Protein AF-A0A2S7Q2H5-F1 (afdb_monomer)

Foldseek 3Di:
DQVVVLCVQCDPPPHDPPPVVSVVSVVLVVLVVQLVVVLVVLVVPDPDDPVPPVCVVCSCPPPDQCPGSNNVVVVVVVVVVVVVVVVVVVVVVVVVVVVVVVVVVVVVVVVVVVPPDDDPDDPDDDDDDDDDDDDDDD

Radius of gyration: 41.52 Å; Cα contacts (8 Å, |Δi|>4): 40; chains: 1; bounding box: 94×51×117 Å

pLDDT: mean 79.23, std 19.71, range [32.78, 95.19]

Structure (mmCIF, N/CA/C/O backbone):
data_AF-A0A2S7Q2H5-F1
#
_entry.id   AF-A0A2S7Q2H5-F1
#
loop_
_atom_site.group_PDB
_atom_site.id
_atom_site.type_symbol
_atom_site.label_atom_id
_atom_site.label_alt_id
_atom_site.label_comp_id
_atom_site.label_asym_id
_atom_site.label_entity_id
_atom_site.label_seq_id
_atom_site.pdbx_PDB_ins_code
_atom_site.Cartn_x
_atom_site.Cartn_y
_atom_site.Cartn_z
_atom_site.occupancy
_atom_site.B_iso_or_equiv
_atom_site.auth_seq_id
_atom_site.auth_comp_id
_atom_site.auth_asym_id
_atom_site.auth_atom_id
_atom_site.pdbx_PDB_model_num
ATOM 1 N N . MET A 1 1 ? 12.723 13.449 -3.916 1.00 72.31 1 MET A N 1
ATOM 2 C CA . MET A 1 1 ? 11.832 14.633 -3.990 1.00 72.31 1 MET A CA 1
ATOM 3 C C . MET A 1 1 ? 10.572 14.441 -3.144 1.00 72.31 1 MET A C 1
ATOM 5 O O . MET A 1 1 ? 10.398 15.197 -2.199 1.00 72.31 1 MET A O 1
ATOM 9 N N . LEU A 1 2 ? 9.766 13.395 -3.383 1.00 84.06 2 LEU A N 1
ATOM 10 C CA . LEU A 1 2 ? 8.510 13.129 -2.650 1.00 84.06 2 LEU A CA 1
ATOM 11 C C . LEU A 1 2 ? 8.655 13.025 -1.122 1.00 84.06 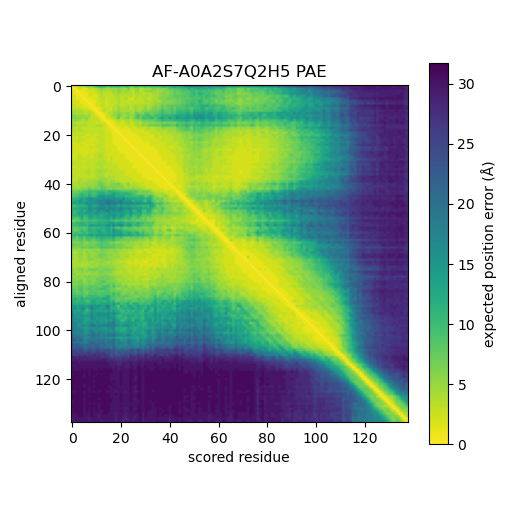2 LEU A C 1
ATOM 13 O O . LEU A 1 2 ? 7.911 13.673 -0.398 1.00 84.06 2 LEU A O 1
ATOM 17 N N . LYS A 1 3 ? 9.651 12.288 -0.612 1.00 83.88 3 LYS A N 1
ATOM 18 C CA . LYS A 1 3 ? 9.909 12.202 0.840 1.00 83.88 3 LYS A CA 1
ATOM 19 C C . LYS A 1 3 ? 10.220 13.547 1.502 1.00 83.88 3 LYS A C 1
ATOM 21 O O . LYS A 1 3 ? 9.867 13.749 2.658 1.00 83.88 3 LYS A O 1
ATOM 26 N N . ARG A 1 4 ? 10.885 14.456 0.780 1.00 86.75 4 ARG A N 1
ATOM 27 C CA . ARG A 1 4 ? 11.213 15.796 1.287 1.00 86.75 4 ARG A CA 1
ATOM 28 C C . ARG A 1 4 ? 9.955 16.652 1.373 1.00 86.75 4 ARG A C 1
ATOM 30 O O . ARG A 1 4 ? 9.682 17.189 2.433 1.00 86.75 4 ARG A O 1
ATOM 37 N N . TRP A 1 5 ? 9.146 16.653 0.314 1.00 88.44 5 TRP A N 1
ATOM 38 C CA . TRP A 1 5 ? 7.838 17.309 0.329 1.00 88.44 5 TRP A CA 1
ATOM 39 C C . TRP A 1 5 ? 6.937 16.776 1.449 1.00 88.44 5 TRP A C 1
ATOM 41 O O . TRP A 1 5 ? 6.300 17.550 2.152 1.00 88.44 5 TRP A O 1
ATOM 51 N N . LEU A 1 6 ? 6.930 15.459 1.673 1.00 87.44 6 LEU A N 1
ATOM 52 C CA . LEU A 1 6 ? 6.114 14.865 2.726 1.00 87.44 6 LEU A CA 1
ATOM 53 C C . LEU A 1 6 ? 6.542 15.315 4.128 1.00 87.44 6 LEU A C 1
ATOM 55 O O . LEU A 1 6 ? 5.686 15.494 4.985 1.00 87.44 6 LEU A O 1
ATOM 59 N N . LYS A 1 7 ? 7.843 15.537 4.352 1.00 87.25 7 LYS A N 1
ATOM 60 C CA . LYS A 1 7 ? 8.366 16.074 5.616 1.00 87.25 7 LYS A CA 1
ATOM 61 C C . LYS A 1 7 ? 7.845 17.488 5.886 1.00 87.25 7 LYS A C 1
ATOM 63 O O . LYS A 1 7 ? 7.486 17.790 7.022 1.00 87.25 7 LYS A O 1
ATOM 68 N N . ASP A 1 8 ? 7.771 18.313 4.846 1.00 89.06 8 ASP A N 1
ATOM 69 C CA . ASP A 1 8 ? 7.222 19.668 4.934 1.00 89.06 8 ASP A CA 1
ATOM 70 C C . ASP A 1 8 ? 5.698 19.627 5.130 1.00 89.06 8 ASP A C 1
ATOM 72 O O . ASP A 1 8 ? 5.161 20.309 6.001 1.00 89.06 8 ASP A O 1
ATOM 76 N N . ALA A 1 9 ? 5.003 18.747 4.403 1.00 86.69 9 ALA A N 1
ATOM 77 C CA . ALA A 1 9 ? 3.562 18.537 4.534 1.00 86.69 9 ALA A CA 1
ATOM 78 C C . ALA A 1 9 ? 3.155 17.956 5.901 1.00 86.69 9 ALA A C 1
ATOM 80 O O . ALA A 1 9 ? 2.052 18.222 6.374 1.00 86.69 9 ALA A O 1
ATOM 81 N N . SER A 1 10 ? 4.035 17.192 6.558 1.00 89.19 10 SER A N 1
ATOM 82 C CA . SER A 1 10 ? 3.831 16.655 7.910 1.00 89.19 10 SER A CA 1
ATOM 83 C C . SER A 1 10 ? 4.432 17.533 9.015 1.00 89.19 10 SER A C 1
ATOM 85 O O . SER A 1 10 ? 4.581 17.070 10.147 1.00 89.19 10 SER A O 1
ATOM 87 N N . ASN A 1 11 ? 4.854 18.764 8.704 1.00 89.38 11 ASN A N 1
ATOM 88 C CA . ASN A 1 11 ? 5.478 19.655 9.679 1.00 89.38 11 ASN A CA 1
ATOM 89 C C . ASN A 1 11 ? 4.509 19.961 10.835 1.00 89.38 11 ASN A C 1
ATOM 91 O O . ASN A 1 11 ? 3.340 20.269 10.623 1.00 89.38 11 ASN A O 1
ATOM 95 N N . LYS A 1 12 ? 5.009 19.916 12.073 1.00 83.06 12 LYS A N 1
ATOM 96 C CA . LYS A 1 12 ? 4.218 20.150 13.288 1.00 83.06 12 LYS A CA 1
ATOM 97 C C . LYS A 1 12 ? 3.679 21.586 13.401 1.00 83.06 12 LYS A C 1
ATOM 99 O O . LYS A 1 12 ? 2.664 21.791 14.060 1.00 83.06 12 LYS A O 1
ATOM 104 N N . SER A 1 13 ? 4.356 22.556 12.782 1.00 85.56 13 SER A N 1
ATOM 105 C CA . SER A 1 13 ? 3.998 23.980 12.838 1.00 85.56 13 SER A CA 1
ATOM 106 C C . SER A 1 13 ? 2.991 24.385 11.753 1.00 85.56 13 SER A C 1
ATOM 108 O O . SER A 1 13 ? 1.978 25.008 12.057 1.00 85.56 13 SER A O 1
ATOM 110 N N . SER A 1 14 ? 3.231 23.989 10.499 1.00 88.31 14 SER A N 1
ATOM 111 C CA . SER A 1 14 ? 2.461 24.448 9.328 1.00 88.31 14 SER A CA 1
ATOM 112 C C . SER A 1 14 ? 1.775 23.336 8.525 1.00 88.31 14 SER A C 1
ATOM 114 O O . SER A 1 14 ? 1.012 23.626 7.608 1.00 88.31 14 SER A O 1
ATOM 116 N N . GLY A 1 15 ? 2.057 22.070 8.835 1.00 89.69 15 GLY A N 1
ATOM 117 C CA . GLY A 1 15 ? 1.580 20.911 8.087 1.00 89.69 15 GLY A CA 1
ATOM 118 C C . GLY A 1 15 ? 0.351 20.236 8.699 1.00 89.69 15 GLY A C 1
ATOM 119 O O . GLY A 1 15 ? -0.285 20.725 9.636 1.00 89.69 15 GLY A O 1
ATOM 120 N N . ASN A 1 16 ? 0.018 19.063 8.162 1.00 89.56 16 ASN A N 1
ATOM 121 C CA . ASN A 1 16 ? -1.088 18.245 8.641 1.00 89.56 16 ASN A CA 1
ATOM 122 C C . ASN A 1 16 ? -0.783 17.688 10.043 1.00 89.56 16 ASN A C 1
ATOM 124 O O . ASN A 1 16 ? 0.206 16.985 10.248 1.00 89.56 16 ASN A O 1
ATOM 128 N N . LYS A 1 17 ? -1.667 17.968 11.006 1.00 92.56 17 LYS A N 1
ATOM 129 C CA . LYS A 1 17 ? -1.531 17.541 12.409 1.00 92.56 17 LYS A CA 1
ATOM 130 C C . LYS A 1 17 ? -2.017 16.108 12.663 1.00 92.56 17 LYS A C 1
ATOM 132 O O . LYS A 1 17 ? -1.769 15.561 13.734 1.00 92.56 17 LYS A O 1
ATOM 137 N N . ASN A 1 18 ? -2.689 15.478 11.697 1.00 92.75 18 ASN A N 1
ATOM 138 C CA . ASN A 1 18 ? -3.153 14.100 11.810 1.00 92.75 18 ASN A CA 1
ATOM 139 C C . ASN A 1 18 ? -1.995 13.120 11.561 1.00 92.75 18 ASN A C 1
ATOM 141 O O . ASN A 1 18 ? -1.658 12.791 10.420 1.00 92.75 18 ASN A O 1
ATOM 145 N N . SER A 1 19 ? -1.403 12.625 12.651 1.00 90.00 19 SER A N 1
ATOM 146 C CA . SER A 1 19 ? -0.273 11.688 12.616 1.00 90.00 19 SER A CA 1
ATOM 147 C C . SER A 1 19 ? -0.584 10.415 11.830 1.00 90.00 19 SER A C 1
ATOM 149 O O . SER A 1 19 ? 0.256 9.954 11.061 1.00 90.00 19 SER A O 1
ATOM 151 N N . LYS A 1 20 ? -1.809 9.888 11.944 1.00 91.81 20 LYS A N 1
ATOM 152 C CA . LYS A 1 20 ? -2.245 8.685 11.228 1.00 91.81 20 LYS A CA 1
ATOM 153 C C . LYS A 1 20 ? -2.220 8.893 9.718 1.00 91.81 20 LYS A C 1
ATOM 155 O O . LYS A 1 20 ? -1.680 8.060 8.995 1.00 91.81 20 LYS A O 1
ATOM 160 N N . VAL A 1 21 ? -2.765 10.013 9.246 1.00 91.31 21 VAL A N 1
ATOM 161 C CA . VAL A 1 21 ? -2.766 10.358 7.817 1.00 91.31 21 VAL A CA 1
ATOM 162 C C . VAL A 1 21 ? -1.335 10.525 7.309 1.00 91.31 21 VAL A C 1
ATOM 164 O O . VAL A 1 21 ? -0.978 9.939 6.288 1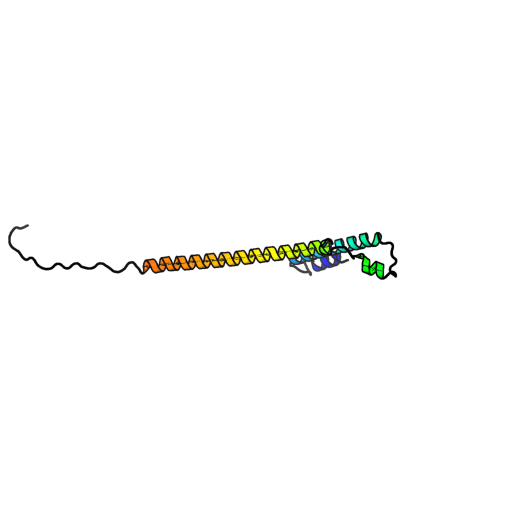.00 91.31 21 VAL A O 1
ATOM 167 N N . ASN A 1 22 ? -0.486 11.231 8.057 1.00 91.94 22 ASN A N 1
ATOM 168 C CA . ASN A 1 22 ? 0.920 11.412 7.695 1.00 91.94 22 ASN A CA 1
ATOM 169 C C . ASN A 1 22 ? 1.653 10.069 7.567 1.00 91.94 22 ASN A C 1
ATOM 171 O O . ASN A 1 22 ? 2.310 9.823 6.557 1.00 91.94 22 ASN A O 1
ATOM 175 N N . SER A 1 23 ? 1.493 9.166 8.538 1.00 91.81 23 SER A N 1
ATOM 176 C CA . SER A 1 23 ? 2.085 7.823 8.492 1.00 91.81 23 SER A CA 1
ATOM 177 C C . SER A 1 23 ? 1.592 7.005 7.294 1.00 91.81 23 SER A C 1
ATOM 179 O O . SER A 1 23 ? 2.393 6.323 6.652 1.00 91.81 23 SER A O 1
ATOM 181 N N . MET A 1 24 ? 0.304 7.099 6.945 1.00 92.19 24 MET A N 1
ATOM 182 C CA . MET A 1 24 ? -0.243 6.428 5.759 1.00 92.19 24 MET A CA 1
ATOM 183 C C . MET A 1 24 ? 0.382 6.957 4.463 1.00 92.19 24 MET A C 1
ATOM 185 O O . MET A 1 24 ? 0.731 6.162 3.590 1.00 92.19 24 MET A O 1
ATOM 189 N N . PHE A 1 25 ? 0.587 8.272 4.345 1.00 92.50 25 PHE A N 1
ATOM 190 C CA . PHE A 1 25 ? 1.278 8.851 3.191 1.00 92.50 25 PHE A CA 1
ATOM 191 C C . PHE A 1 25 ? 2.753 8.452 3.129 1.00 92.50 25 PHE A C 1
ATOM 193 O O . PHE A 1 25 ? 3.249 8.151 2.043 1.00 92.50 25 PHE A O 1
ATOM 200 N N . VAL A 1 26 ? 3.450 8.383 4.269 1.00 92.69 26 VAL A N 1
ATOM 201 C CA . VAL A 1 26 ? 4.843 7.901 4.317 1.00 92.69 26 VAL A CA 1
ATOM 202 C C . VAL A 1 26 ? 4.917 6.484 3.765 1.00 92.69 26 VAL A C 1
ATOM 204 O O . VAL A 1 26 ? 5.735 6.206 2.885 1.00 92.69 26 VAL A O 1
ATOM 207 N N . LEU A 1 27 ? 4.033 5.605 4.237 1.00 92.62 27 LEU A N 1
ATOM 208 C CA . LEU A 1 27 ? 3.974 4.222 3.785 1.00 92.62 27 LEU A CA 1
ATOM 209 C C . LEU A 1 27 ? 3.648 4.129 2.288 1.00 92.62 27 LEU A C 1
ATOM 211 O O . LEU A 1 27 ? 4.312 3.390 1.564 1.00 92.62 27 LEU A O 1
ATOM 215 N N . LEU A 1 28 ? 2.677 4.907 1.802 1.00 92.88 28 LEU A N 1
ATOM 216 C CA . LEU A 1 28 ? 2.322 4.934 0.383 1.00 92.88 28 LEU A CA 1
ATOM 217 C C . LEU A 1 28 ? 3.515 5.348 -0.489 1.00 92.88 28 LEU A C 1
ATOM 219 O O . LEU A 1 28 ? 3.835 4.663 -1.460 1.00 92.88 28 LEU A O 1
ATOM 223 N N . VAL A 1 29 ? 4.214 6.424 -0.118 1.00 93.69 29 VAL A N 1
ATOM 224 C CA . VAL A 1 29 ? 5.404 6.894 -0.842 1.00 93.69 29 VAL A CA 1
ATOM 225 C C . VAL A 1 29 ? 6.499 5.826 -0.847 1.00 93.69 29 VAL A C 1
ATOM 227 O O . VAL A 1 29 ? 7.101 5.579 -1.889 1.00 93.69 29 VAL A O 1
ATOM 230 N N . GLN A 1 30 ? 6.728 5.132 0.272 1.00 93.00 30 GLN A N 1
ATOM 231 C CA . GLN A 1 30 ? 7.686 4.022 0.322 1.00 93.00 30 GLN A CA 1
ATOM 232 C C . GLN A 1 30 ? 7.325 2.894 -0.656 1.00 93.00 30 GLN A C 1
ATOM 234 O O . GLN A 1 30 ? 8.211 2.360 -1.325 1.00 93.00 30 GLN A O 1
ATOM 239 N N . LYS A 1 31 ? 6.041 2.530 -0.769 1.00 94.50 31 LYS A N 1
ATOM 240 C CA . LYS A 1 31 ? 5.586 1.487 -1.705 1.00 94.50 31 LYS A CA 1
ATOM 241 C C . LYS A 1 31 ? 5.696 1.928 -3.163 1.00 94.50 31 LYS A C 1
ATOM 243 O O . LYS A 1 31 ? 6.099 1.121 -3.998 1.00 94.50 31 LYS A O 1
ATOM 248 N N . LEU A 1 32 ? 5.426 3.200 -3.460 1.00 94.19 32 LEU A N 1
ATOM 249 C CA . LEU A 1 32 ? 5.636 3.775 -4.792 1.00 94.19 32 LEU A CA 1
ATOM 250 C C . LEU A 1 32 ? 7.114 3.748 -5.195 1.00 94.19 32 LEU A C 1
ATOM 252 O O . LEU A 1 32 ? 7.438 3.305 -6.293 1.00 94.19 32 LEU A O 1
ATOM 256 N N . GLU A 1 33 ? 8.018 4.150 -4.301 1.00 93.56 33 GLU A N 1
ATOM 257 C CA . GLU A 1 33 ? 9.463 4.101 -4.558 1.00 93.56 33 GLU A CA 1
ATOM 258 C C . GLU A 1 33 ? 9.971 2.664 -4.740 1.00 93.56 33 GLU A C 1
ATOM 260 O O . GLU A 1 33 ? 10.783 2.404 -5.627 1.00 93.56 33 GLU A O 1
ATOM 265 N N . ALA A 1 34 ? 9.485 1.714 -3.934 1.00 94.00 34 ALA A N 1
ATOM 266 C CA . ALA A 1 34 ? 9.821 0.300 -4.095 1.00 94.00 34 ALA A CA 1
ATOM 267 C C . ALA A 1 34 ? 9.352 -0.244 -5.453 1.00 94.00 34 ALA A C 1
ATOM 269 O O . ALA A 1 34 ? 10.079 -0.990 -6.107 1.00 94.00 34 ALA A O 1
ATOM 270 N N . ASN A 1 35 ? 8.162 0.162 -5.902 1.00 93.19 35 ASN A N 1
ATOM 271 C CA . ASN A 1 35 ? 7.636 -0.220 -7.206 1.00 93.19 35 ASN A CA 1
ATOM 272 C C . ASN A 1 35 ? 8.426 0.414 -8.358 1.00 93.19 35 ASN A C 1
ATOM 274 O O . ASN A 1 35 ? 8.729 -0.272 -9.329 1.00 93.19 35 ASN A O 1
ATOM 278 N N . ALA A 1 36 ? 8.818 1.686 -8.237 1.00 93.88 36 ALA A N 1
ATOM 279 C CA . ALA A 1 36 ? 9.664 2.355 -9.225 1.00 93.88 36 ALA A CA 1
ATOM 280 C C . ALA A 1 36 ? 11.009 1.630 -9.391 1.00 93.88 36 ALA A C 1
ATOM 282 O O . ALA A 1 36 ? 11.352 1.235 -10.502 1.00 93.88 36 ALA A O 1
ATOM 283 N N . LYS A 1 37 ? 11.702 1.331 -8.283 1.00 93.88 37 LYS A N 1
ATOM 284 C CA . LYS A 1 37 ? 12.955 0.554 -8.300 1.00 93.88 37 LYS A CA 1
ATOM 285 C C . LYS A 1 37 ? 12.776 -0.839 -8.901 1.00 93.88 37 LYS A C 1
ATOM 287 O O . LYS A 1 37 ? 13.652 -1.330 -9.607 1.00 93.88 37 LYS A O 1
ATOM 292 N N . TRP A 1 38 ? 11.644 -1.486 -8.626 1.00 92.88 38 TRP A N 1
ATOM 293 C CA . TRP A 1 38 ? 11.321 -2.785 -9.212 1.00 92.88 38 TRP A CA 1
ATOM 294 C C . TRP A 1 38 ? 11.147 -2.694 -10.735 1.00 92.88 38 TRP A C 1
ATOM 296 O O . TRP A 1 38 ? 11.725 -3.506 -11.455 1.00 92.88 38 TRP A O 1
ATOM 306 N N . ILE A 1 39 ? 10.429 -1.681 -11.234 1.00 91.75 39 ILE A N 1
ATOM 307 C CA . ILE A 1 39 ? 10.270 -1.424 -12.674 1.00 91.75 39 ILE A CA 1
ATOM 308 C C . ILE A 1 39 ? 11.626 -1.121 -13.320 1.00 91.75 39 ILE A C 1
ATOM 310 O O . ILE A 1 39 ? 11.945 -1.699 -14.356 1.00 91.75 39 ILE A O 1
ATOM 314 N N . GLU A 1 40 ? 12.439 -0.257 -12.713 1.00 91.44 40 GLU A N 1
ATOM 315 C CA . GLU A 1 40 ? 13.784 0.081 -13.196 1.00 91.44 40 GLU A CA 1
ATOM 316 C C . GLU A 1 40 ? 14.682 -1.160 -13.285 1.00 91.44 40 GLU A C 1
ATOM 318 O O . GLU A 1 40 ? 15.306 -1.399 -14.318 1.00 91.44 40 GLU A O 1
ATOM 323 N N . GLY A 1 41 ? 14.678 -2.011 -12.254 1.00 90.00 41 GLY A N 1
ATOM 324 C CA . GLY A 1 41 ? 15.430 -3.268 -12.247 1.00 90.00 41 GLY A CA 1
ATOM 325 C C . GLY A 1 41 ? 14.913 -4.322 -13.234 1.00 90.00 41 GLY A C 1
ATOM 326 O O . GLY A 1 41 ? 15.651 -5.232 -13.609 1.00 90.00 41 GLY A O 1
ATOM 327 N N . LYS A 1 42 ? 13.650 -4.232 -13.665 1.00 89.00 42 LYS A N 1
ATOM 328 C CA . LYS A 1 42 ? 13.122 -5.046 -14.769 1.00 89.00 42 LYS A CA 1
ATOM 329 C C . LYS A 1 42 ? 13.525 -4.467 -16.121 1.00 89.00 42 LYS A C 1
ATOM 331 O O . LYS A 1 42 ? 13.914 -5.231 -16.994 1.00 89.00 42 LYS A O 1
ATOM 336 N N . ARG A 1 43 ? 13.496 -3.140 -16.273 1.00 87.12 43 ARG A N 1
ATOM 337 C CA . ARG A 1 43 ? 13.922 -2.442 -17.496 1.00 87.12 43 ARG A CA 1
ATOM 338 C C . ARG A 1 43 ? 15.403 -2.639 -17.796 1.00 87.12 43 ARG A C 1
ATOM 340 O O . ARG A 1 43 ? 15.751 -2.772 -18.958 1.00 87.12 43 ARG A O 1
ATOM 347 N N . SER A 1 44 ? 16.267 -2.712 -16.785 1.00 85.56 44 SER A N 1
ATOM 348 C CA . SER A 1 44 ? 17.704 -2.942 -17.001 1.00 85.56 44 SER A CA 1
ATOM 349 C C . SER A 1 44 ? 18.036 -4.305 -17.619 1.00 85.56 44 SER A C 1
ATOM 351 O O . SER A 1 44 ? 19.142 -4.489 -18.113 1.00 85.56 44 SER A O 1
ATOM 353 N N . LYS A 1 45 ? 17.096 -5.260 -17.601 1.00 84.56 45 LYS A N 1
ATOM 354 C CA . LYS A 1 45 ? 17.250 -6.609 -18.174 1.00 84.56 45 LYS A CA 1
ATOM 355 C C . LYS A 1 45 ? 16.639 -6.747 -19.567 1.00 84.56 45 LYS A C 1
ATOM 357 O O . LYS A 1 45 ? 16.520 -7.853 -20.080 1.00 84.56 45 LYS A O 1
ATOM 362 N N . VAL A 1 46 ? 16.170 -5.643 -20.130 1.00 85.62 46 VAL A N 1
ATOM 363 C CA . VAL A 1 46 ? 15.482 -5.617 -21.410 1.00 85.62 46 VAL A CA 1
ATOM 364 C C . VAL A 1 46 ? 16.442 -5.151 -22.491 1.00 85.62 46 VAL A C 1
ATOM 366 O O . VAL A 1 46 ? 17.044 -4.090 -22.364 1.00 85.62 46 VAL A O 1
ATOM 369 N N . GLU A 1 47 ? 16.518 -5.909 -23.583 1.00 81.81 47 GLU A N 1
ATOM 370 C CA . GLU A 1 47 ? 17.391 -5.596 -24.723 1.00 81.81 47 GLU A CA 1
ATOM 371 C C . GLU A 1 47 ? 16.677 -4.869 -25.874 1.00 81.81 47 GLU A C 1
ATOM 373 O O . GLU A 1 47 ? 17.308 -4.494 -26.860 1.00 81.81 47 GLU A O 1
ATOM 378 N N . PHE A 1 48 ? 15.361 -4.638 -25.783 1.00 84.31 48 PHE A N 1
ATOM 379 C CA . PHE A 1 48 ? 14.652 -3.903 -26.829 1.00 84.31 48 PHE A CA 1
ATOM 380 C C . PHE A 1 48 ? 14.849 -2.386 -26.698 1.00 84.31 48 PHE A C 1
ATOM 382 O O . PHE A 1 48 ? 14.764 -1.805 -25.616 1.00 84.31 48 PHE A O 1
ATOM 389 N N . ALA A 1 49 ? 15.059 -1.723 -27.837 1.00 83.44 49 ALA A N 1
ATOM 390 C CA . ALA A 1 49 ? 15.120 -0.268 -27.908 1.00 83.44 49 ALA A CA 1
ATOM 391 C C . ALA A 1 49 ? 13.726 0.364 -27.696 1.00 83.44 49 ALA A C 1
ATOM 393 O O . ALA A 1 49 ? 12.721 -0.254 -28.055 1.00 83.44 49 ALA A O 1
ATOM 394 N N . PRO A 1 50 ? 13.630 1.622 -27.223 1.00 81.81 50 PRO A N 1
ATOM 395 C CA . PRO A 1 50 ? 12.348 2.311 -27.020 1.00 81.81 50 PRO A CA 1
ATOM 396 C C . PRO A 1 50 ? 11.458 2.411 -28.270 1.00 81.81 50 PRO A C 1
ATOM 398 O O . PRO A 1 50 ? 10.244 2.546 -28.151 1.00 81.81 50 PRO A O 1
ATOM 401 N N . ASN A 1 51 ? 12.048 2.337 -29.468 1.00 88.25 51 ASN A N 1
ATOM 402 C CA . ASN A 1 51 ? 11.320 2.343 -30.741 1.00 88.25 51 ASN A CA 1
ATOM 403 C C .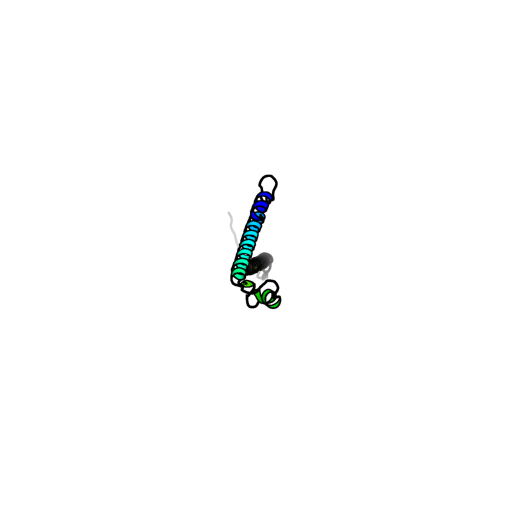 ASN A 1 51 ? 10.604 1.004 -31.030 1.00 88.25 51 ASN A C 1
ATOM 405 O O . ASN A 1 51 ? 9.682 0.940 -31.840 1.00 88.25 51 ASN A O 1
ATOM 409 N N . ASN A 1 52 ? 10.984 -0.084 -30.352 1.00 87.81 52 ASN A N 1
ATOM 410 C CA . ASN A 1 52 ? 10.284 -1.357 -30.465 1.00 87.81 52 ASN A CA 1
ATOM 411 C C . ASN A 1 52 ? 8.992 -1.329 -29.631 1.00 87.81 52 ASN A C 1
ATOM 413 O O . ASN A 1 52 ? 8.966 -1.749 -28.472 1.00 87.81 52 ASN A O 1
ATOM 417 N N . ARG A 1 53 ? 7.907 -0.846 -30.246 1.00 85.31 53 ARG A N 1
ATOM 418 C CA . ARG A 1 53 ? 6.580 -0.744 -29.616 1.00 85.31 53 ARG A CA 1
ATOM 419 C C . ARG A 1 53 ? 6.063 -2.079 -29.080 1.00 85.31 53 ARG A C 1
ATOM 421 O O . ARG A 1 53 ? 5.566 -2.115 -27.961 1.00 85.31 53 ARG A O 1
ATOM 428 N N . ALA A 1 54 ? 6.260 -3.173 -29.818 1.00 85.88 54 ALA A N 1
ATOM 429 C CA . ALA A 1 54 ? 5.826 -4.504 -29.394 1.00 85.88 54 ALA A CA 1
ATOM 430 C C . ALA A 1 54 ? 6.547 -4.970 -28.116 1.00 85.88 54 ALA A C 1
ATOM 432 O O . ALA A 1 54 ? 5.926 -5.538 -27.218 1.00 85.88 54 ALA A O 1
ATOM 433 N N . GLY A 1 55 ? 7.849 -4.683 -28.002 1.00 81.19 55 GLY A N 1
ATOM 434 C CA . GLY A 1 55 ? 8.625 -4.957 -26.790 1.00 81.19 55 GLY A CA 1
ATOM 435 C C . GLY A 1 55 ? 8.141 -4.136 -25.594 1.00 81.19 55 GLY A C 1
ATOM 436 O O . GLY A 1 55 ? 7.913 -4.683 -24.515 1.00 81.19 55 GLY A O 1
ATOM 437 N N . VAL A 1 56 ? 7.913 -2.834 -25.797 1.00 83.44 56 VAL A N 1
ATOM 438 C CA . VAL A 1 56 ? 7.431 -1.921 -24.747 1.00 83.44 56 VAL A CA 1
ATOM 439 C C . VAL A 1 56 ? 6.043 -2.327 -24.242 1.00 83.44 56 VAL A C 1
ATOM 441 O O . VAL A 1 56 ? 5.837 -2.397 -23.031 1.00 83.44 56 VAL A O 1
ATOM 444 N N . GLU A 1 57 ? 5.109 -2.640 -25.142 1.00 82.56 57 GLU A N 1
ATOM 445 C CA . GLU A 1 57 ? 3.763 -3.120 -24.794 1.00 82.56 57 GLU A CA 1
ATOM 446 C C . GLU A 1 57 ? 3.805 -4.483 -24.084 1.00 82.56 57 GLU A C 1
ATOM 448 O O . GLU A 1 57 ? 3.027 -4.743 -23.165 1.00 82.56 57 GLU A O 1
ATOM 453 N N . GLY A 1 58 ? 4.753 -5.344 -24.464 1.00 84.69 58 GLY A N 1
ATOM 454 C CA . GLY A 1 58 ? 4.971 -6.656 -23.859 1.00 84.69 58 GLY A CA 1
ATOM 455 C C . GLY A 1 58 ? 5.739 -6.646 -22.534 1.00 84.69 58 GLY A C 1
ATOM 456 O O . GLY A 1 58 ? 5.781 -7.675 -21.866 1.00 84.69 58 GLY A O 1
ATOM 457 N N . PHE A 1 59 ? 6.321 -5.517 -22.119 1.00 84.88 59 PHE A N 1
ATOM 458 C CA . PHE A 1 59 ? 7.289 -5.443 -21.016 1.00 84.88 59 PHE A CA 1
ATOM 459 C C . PHE A 1 59 ? 6.799 -6.054 -19.693 1.00 84.88 59 PHE A C 1
ATOM 461 O O . PHE A 1 59 ? 7.562 -6.712 -18.986 1.00 84.88 59 PHE A O 1
ATOM 468 N N . LEU A 1 60 ? 5.525 -5.838 -19.356 1.00 82.62 60 LEU A N 1
ATOM 469 C CA . LEU A 1 60 ? 4.897 -6.382 -18.145 1.00 82.62 60 LEU A CA 1
ATOM 470 C C . LEU A 1 60 ? 3.893 -7.500 -18.447 1.00 82.62 60 LEU A C 1
ATOM 472 O O . LEU A 1 60 ? 3.192 -7.959 -17.545 1.00 82.62 60 LEU A O 1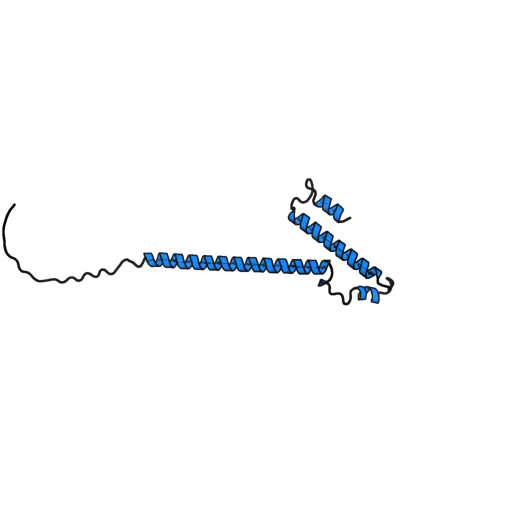
ATOM 476 N N . LYS A 1 61 ? 3.816 -7.964 -19.697 1.00 85.50 61 LYS A N 1
ATOM 477 C CA . LYS A 1 61 ? 2.911 -9.046 -20.079 1.00 85.50 61 LYS A CA 1
ATOM 478 C C . LYS A 1 61 ? 3.368 -10.338 -19.395 1.00 85.50 61 LYS A C 1
ATOM 480 O O . LYS A 1 61 ? 4.528 -10.722 -19.490 1.00 85.50 61 LYS A O 1
ATOM 485 N N . GLY A 1 62 ? 2.458 -10.983 -18.667 1.00 82.06 62 GLY A N 1
ATOM 486 C CA . GLY A 1 62 ? 2.754 -12.178 -17.864 1.00 82.06 62 GLY A CA 1
ATOM 487 C C . GLY A 1 62 ? 3.174 -11.896 -16.416 1.00 82.06 62 GLY A C 1
ATOM 488 O O . GLY A 1 62 ? 3.284 -12.836 -15.632 1.00 82.06 62 GLY A O 1
ATOM 489 N N . PHE A 1 63 ? 3.350 -10.630 -16.019 1.00 84.56 63 PHE A N 1
ATOM 490 C CA . PHE A 1 63 ? 3.452 -10.279 -14.604 1.00 84.56 63 PHE A CA 1
ATOM 491 C C . PHE A 1 63 ? 2.063 -10.027 -14.027 1.00 84.56 63 PHE A C 1
ATOM 493 O O . PHE A 1 63 ? 1.347 -9.120 -14.447 1.00 84.56 63 PHE A O 1
ATOM 500 N N . GLU A 1 64 ? 1.6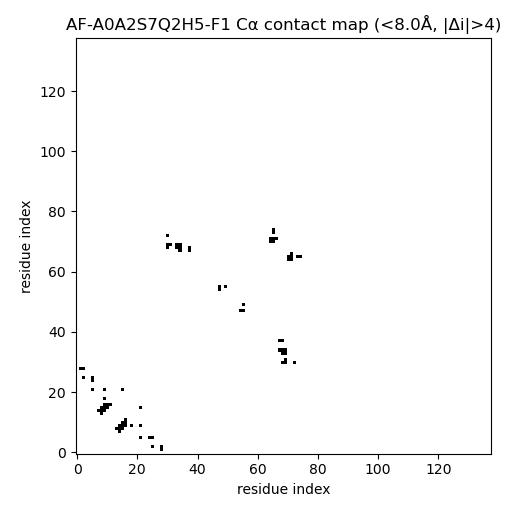99 -10.805 -13.015 1.00 89.19 64 GLU A N 1
ATOM 501 C CA . GLU A 1 64 ? 0.532 -10.498 -12.196 1.00 89.19 64 GLU A CA 1
ATOM 502 C C . GLU A 1 64 ? 0.779 -9.196 -11.434 1.00 89.19 64 GLU A C 1
ATOM 504 O O . GLU A 1 64 ? 1.748 -9.071 -10.675 1.00 89.19 64 GLU A O 1
ATOM 509 N N . TRP A 1 65 ? -0.114 -8.222 -11.607 1.00 88.38 65 TRP A N 1
ATOM 510 C CA . TRP A 1 65 ? 0.001 -6.928 -10.940 1.00 88.38 65 TRP A CA 1
ATOM 511 C C . TRP A 1 65 ? 0.024 -7.077 -9.408 1.00 88.38 65 TRP A C 1
ATOM 513 O O . TRP A 1 65 ? 0.724 -6.323 -8.737 1.00 88.38 65 TRP A O 1
ATOM 523 N N . GLU A 1 66 ? -0.652 -8.090 -8.858 1.00 90.50 66 GLU A N 1
ATOM 524 C CA . GLU A 1 66 ? -0.702 -8.404 -7.422 1.00 90.50 66 GLU A CA 1
ATOM 525 C C . GLU A 1 66 ? 0.660 -8.790 -6.836 1.00 90.50 66 GLU A C 1
ATOM 527 O O . GLU A 1 66 ? 0.911 -8.563 -5.656 1.00 90.50 66 GLU A O 1
ATOM 532 N N . LYS A 1 67 ? 1.571 -9.319 -7.659 1.00 88.69 67 LYS A N 1
ATOM 533 C CA . LYS A 1 67 ? 2.932 -9.691 -7.241 1.00 88.69 67 LYS A CA 1
ATOM 534 C C . LYS A 1 67 ? 3.905 -8.512 -7.282 1.00 88.69 67 LYS A C 1
ATOM 536 O O . LYS A 1 67 ? 5.048 -8.636 -6.842 1.00 88.69 67 LYS A O 1
ATOM 541 N N . THR A 1 68 ? 3.481 -7.359 -7.799 1.00 90.75 68 THR A N 1
ATOM 542 C CA . THR A 1 68 ? 4.301 -6.143 -7.760 1.00 90.75 68 THR A CA 1
ATOM 543 C C . THR A 1 68 ? 4.349 -5.575 -6.336 1.00 90.75 68 THR A C 1
ATOM 545 O O . THR A 1 68 ? 3.388 -5.737 -5.579 1.00 90.75 68 THR A O 1
ATOM 548 N N . PRO A 1 69 ? 5.421 -4.860 -5.941 1.00 90.88 69 PRO A N 1
ATOM 549 C CA . PRO A 1 69 ? 5.516 -4.266 -4.605 1.00 90.88 69 PRO A CA 1
ATOM 550 C C . PRO A 1 69 ? 4.331 -3.360 -4.237 1.00 90.88 69 PRO A C 1
ATOM 552 O O . PRO A 1 69 ? 3.920 -3.318 -3.075 1.00 90.88 69 PRO A O 1
ATOM 555 N N . LEU A 1 70 ? 3.778 -2.638 -5.218 1.00 92.75 70 LEU A N 1
ATOM 556 C CA . LEU A 1 70 ? 2.590 -1.810 -5.020 1.00 92.75 70 LEU A CA 1
ATOM 557 C C . LEU A 1 70 ? 1.306 -2.647 -5.013 1.00 92.75 70 LEU A C 1
ATOM 559 O O . LEU A 1 70 ? 0.453 -2.434 -4.154 1.00 92.75 70 LEU A O 1
ATOM 563 N N . GLY A 1 71 ? 1.169 -3.605 -5.930 1.00 92.50 71 GLY A N 1
ATOM 564 C CA . GLY A 1 71 ? -0.012 -4.462 -6.012 1.00 92.50 71 GLY A CA 1
ATOM 565 C C . GLY A 1 71 ? -0.213 -5.310 -4.762 1.00 92.50 71 GLY A C 1
ATOM 566 O O . GLY A 1 71 ? -1.300 -5.290 -4.192 1.00 92.50 71 GLY A O 1
ATOM 567 N N . ALA A 1 72 ? 0.847 -5.939 -4.253 1.00 93.06 72 ALA A N 1
ATOM 568 C CA . ALA A 1 72 ? 0.797 -6.725 -3.021 1.00 93.06 72 ALA A CA 1
ATOM 569 C C . ALA A 1 72 ? 0.334 -5.875 -1.828 1.00 93.06 72 ALA A C 1
ATOM 571 O O . ALA A 1 72 ? -0.464 -6.313 -0.998 1.00 93.06 72 ALA A O 1
ATOM 572 N N . PHE A 1 73 ? 0.792 -4.621 -1.766 1.00 93.00 73 PHE A N 1
ATOM 573 C CA . PHE A 1 73 ? 0.346 -3.672 -0.753 1.00 93.00 73 PHE A CA 1
ATOM 574 C C . PHE A 1 73 ? -1.142 -3.322 -0.895 1.00 93.00 73 PHE A C 1
ATOM 576 O O . PHE A 1 73 ? -1.856 -3.310 0.107 1.00 93.00 73 PHE A O 1
ATOM 583 N N . VAL A 1 74 ? -1.627 -3.070 -2.114 1.00 94.56 74 VAL A N 1
ATOM 584 C CA . VAL A 1 74 ? -3.045 -2.762 -2.371 1.00 94.56 74 VAL A CA 1
ATOM 585 C C . VAL A 1 74 ? -3.944 -3.948 -2.027 1.00 94.56 74 VAL A C 1
ATOM 587 O O . VAL A 1 74 ? -4.963 -3.756 -1.366 1.00 94.56 74 VAL A O 1
ATOM 590 N N . VAL A 1 75 ? -3.561 -5.165 -2.418 1.00 95.19 75 VAL A N 1
ATOM 591 C CA . VAL A 1 75 ? -4.291 -6.392 -2.067 1.00 95.19 75 VAL A CA 1
ATOM 592 C C . VAL A 1 75 ? -4.360 -6.552 -0.549 1.00 95.19 75 VAL A C 1
ATOM 594 O O . VAL A 1 75 ? -5.4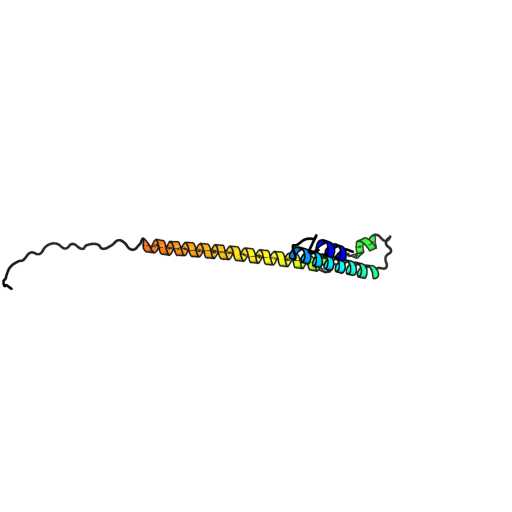44 -6.747 -0.003 1.00 95.19 75 VAL A O 1
ATOM 597 N N . GLY A 1 76 ? -3.236 -6.380 0.153 1.00 92.50 76 GLY A N 1
ATOM 598 C CA . GLY A 1 76 ? -3.208 -6.418 1.617 1.00 92.50 76 GLY A CA 1
ATOM 599 C C . GLY A 1 76 ? -4.103 -5.354 2.260 1.00 92.50 76 GLY A C 1
ATOM 600 O O . GLY A 1 76 ? -4.831 -5.648 3.203 1.00 92.50 76 GLY A O 1
ATOM 601 N N . GLN A 1 77 ? -4.112 -4.129 1.726 1.00 92.81 77 GLN A N 1
ATOM 602 C CA . GLN A 1 77 ? -4.989 -3.059 2.210 1.00 92.81 77 GLN A CA 1
ATOM 603 C C . GLN A 1 77 ? -6.475 -3.364 1.998 1.00 92.81 77 GLN A C 1
ATOM 605 O O . GLN A 1 77 ? -7.283 -3.018 2.857 1.00 92.81 77 GLN A O 1
ATOM 610 N N . ARG A 1 78 ? -6.852 -3.996 0.881 1.00 94.12 78 ARG A N 1
ATOM 611 C CA . ARG A 1 78 ? -8.243 -4.403 0.626 1.00 94.12 78 ARG A CA 1
ATOM 612 C C . ARG A 1 78 ? -8.685 -5.487 1.601 1.00 94.12 78 ARG A C 1
ATOM 614 O O . ARG A 1 78 ? -9.672 -5.277 2.295 1.00 94.12 78 ARG A O 1
ATOM 621 N N . LYS A 1 79 ? -7.876 -6.535 1.771 1.00 94.25 79 LYS A N 1
ATOM 622 C CA . LYS A 1 79 ? -8.143 -7.611 2.739 1.00 94.25 79 LYS A CA 1
ATOM 623 C C . LYS A 1 79 ? -8.306 -7.088 4.164 1.00 94.25 79 LYS A C 1
ATOM 625 O O . LYS A 1 79 ? -9.297 -7.385 4.812 1.00 94.25 79 LYS A O 1
ATOM 630 N N . GLN A 1 80 ? -7.409 -6.212 4.623 1.00 92.12 80 GLN A N 1
ATOM 631 C CA . GLN A 1 80 ? -7.528 -5.599 5.955 1.00 92.12 80 GLN A CA 1
ATOM 632 C C . GLN A 1 80 ? -8.811 -4.773 6.120 1.00 92.12 80 GLN A C 1
ATOM 634 O O . GLN A 1 80 ? -9.378 -4.712 7.209 1.00 92.12 80 GLN A O 1
ATOM 639 N N . ARG A 1 81 ? -9.270 -4.099 5.057 1.00 93.06 81 ARG A N 1
ATOM 640 C CA . ARG A 1 81 ? -10.531 -3.343 5.089 1.00 93.06 81 ARG A CA 1
ATOM 641 C C . ARG A 1 81 ? -11.739 -4.269 5.116 1.00 93.06 81 ARG A C 1
ATOM 643 O O . ARG A 1 81 ? -12.669 -3.986 5.859 1.00 93.06 81 ARG A O 1
ATOM 650 N N . GLU A 1 82 ? -11.706 -5.347 4.343 1.00 94.12 82 GLU A N 1
ATOM 651 C CA . GLU A 1 82 ? -12.748 -6.374 4.308 1.00 94.12 82 GLU A CA 1
ATOM 652 C C . GLU A 1 82 ? -12.862 -7.093 5.658 1.00 94.12 82 GLU A C 1
ATOM 654 O O . GLU A 1 82 ? -13.950 -7.163 6.220 1.00 94.12 82 GLU A O 1
ATOM 659 N N . GLU A 1 83 ? -11.743 -7.528 6.241 1.00 93.00 83 GLU A N 1
ATOM 660 C CA . GLU A 1 83 ? -11.697 -8.148 7.572 1.00 93.00 83 GLU A CA 1
ATOM 661 C C . GLU A 1 83 ? -12.215 -7.200 8.656 1.00 93.00 83 GLU A C 1
ATOM 663 O O . GLU A 1 83 ? -13.024 -7.591 9.498 1.00 93.00 83 GLU A O 1
ATOM 668 N N . LYS A 1 84 ? -11.807 -5.926 8.611 1.00 91.62 84 LYS A N 1
ATOM 669 C CA . LYS A 1 84 ? -12.302 -4.919 9.551 1.00 91.62 84 LYS A CA 1
ATOM 670 C C . LYS A 1 84 ? -13.801 -4.664 9.384 1.00 91.62 84 LYS A C 1
ATOM 672 O O . LYS A 1 84 ? -14.491 -4.483 10.382 1.00 91.62 84 LYS A O 1
ATOM 677 N N . ALA A 1 85 ? -14.303 -4.618 8.151 1.00 91.94 85 ALA A N 1
ATOM 678 C CA . ALA A 1 85 ? -15.727 -4.441 7.887 1.00 91.94 85 ALA A CA 1
ATOM 679 C C . ALA A 1 85 ? -16.537 -5.635 8.406 1.00 91.94 85 ALA A C 1
ATOM 681 O O . ALA A 1 85 ? -17.521 -5.430 9.111 1.00 91.94 85 ALA A O 1
ATOM 682 N N . LYS A 1 86 ? -16.067 -6.860 8.145 1.00 92.38 86 LYS A N 1
ATOM 683 C CA . LYS A 1 86 ? -16.686 -8.095 8.633 1.00 92.38 86 LYS A CA 1
ATOM 684 C C . LYS A 1 86 ? -16.743 -8.142 10.163 1.00 92.38 86 LYS A C 1
ATOM 686 O O . LYS A 1 86 ? -17.799 -8.403 10.720 1.00 92.38 86 LYS A O 1
ATOM 691 N N . MET A 1 87 ? -15.642 -7.814 10.840 1.00 90.44 87 MET A N 1
ATOM 692 C CA . MET A 1 87 ? -15.589 -7.773 12.307 1.00 90.44 87 MET A CA 1
ATOM 693 C C . MET A 1 87 ? -16.564 -6.741 12.899 1.00 90.44 87 MET A C 1
ATOM 695 O O . MET A 1 87 ? -17.217 -7.008 13.903 1.00 90.44 87 MET A O 1
ATOM 699 N N . LEU A 1 88 ? -16.684 -5.561 12.280 1.00 90.75 88 LEU A N 1
ATOM 700 C CA . LEU A 1 88 ? -17.635 -4.535 12.723 1.00 90.75 88 LEU A CA 1
ATOM 701 C C . LEU A 1 88 ? -19.093 -4.958 12.495 1.00 90.75 88 LEU A C 1
ATOM 703 O O . LEU A 1 88 ? -19.955 -4.658 13.318 1.00 90.75 88 LEU A O 1
ATOM 707 N N . GLU A 1 89 ? -19.373 -5.651 11.392 1.00 90.69 89 GLU A N 1
ATOM 708 C CA . GLU A 1 89 ? -20.702 -6.188 11.100 1.00 90.69 89 GLU A CA 1
ATOM 709 C C . GLU A 1 89 ? -21.096 -7.309 12.072 1.00 90.69 89 GLU A C 1
ATOM 711 O O . GLU A 1 89 ? -22.217 -7.305 12.585 1.00 90.69 89 GLU A O 1
ATOM 716 N N . GLU A 1 90 ? -20.173 -8.226 12.371 1.00 90.06 90 GLU A N 1
ATOM 717 C CA . GLU A 1 90 ? -20.363 -9.280 13.374 1.00 90.06 90 GLU A CA 1
ATOM 718 C C . GLU A 1 90 ? -20.633 -8.684 14.761 1.00 90.06 90 GLU A C 1
ATOM 720 O O . GLU A 1 90 ? -21.615 -9.068 15.397 1.00 90.06 90 GLU A O 1
ATOM 725 N N . GLY A 1 91 ? -19.859 -7.674 15.174 1.00 90.25 91 GLY A N 1
ATOM 726 C CA . GLY A 1 91 ? -20.078 -6.965 16.438 1.00 90.25 91 GLY A CA 1
ATOM 727 C C . GLY A 1 91 ? -21.449 -6.286 16.517 1.00 90.25 91 GLY A C 1
ATOM 728 O O . GLY A 1 91 ? -22.154 -6.434 17.514 1.00 90.25 91 GLY A O 1
ATOM 729 N N . ARG A 1 92 ? -21.893 -5.616 15.443 1.00 88.69 92 ARG A N 1
ATOM 730 C CA . ARG A 1 92 ? -23.232 -4.998 15.401 1.00 88.69 92 ARG A CA 1
ATOM 731 C C . ARG A 1 92 ? -24.343 -6.045 15.514 1.00 88.69 92 ARG A C 1
ATOM 733 O O . ARG A 1 92 ? -25.329 -5.830 16.213 1.00 88.69 92 ARG A O 1
ATOM 740 N N . ARG A 1 93 ? -24.184 -7.187 14.840 1.00 88.81 93 ARG A N 1
ATOM 741 C CA . ARG A 1 93 ? -25.159 -8.284 14.889 1.00 88.81 93 ARG A CA 1
ATOM 742 C C . ARG A 1 93 ? -25.235 -8.920 16.278 1.00 88.81 93 ARG A C 1
ATOM 744 O O . ARG A 1 93 ? -26.314 -9.332 16.700 1.00 88.81 93 ARG A O 1
ATOM 751 N N . GLU A 1 94 ? -24.108 -9.028 16.973 1.00 88.19 94 GLU A N 1
ATOM 752 C CA . GLU A 1 94 ? -24.046 -9.559 18.334 1.00 88.19 94 GLU A CA 1
ATOM 753 C C . GLU A 1 94 ? -24.677 -8.600 19.352 1.00 88.19 94 GLU A C 1
ATOM 755 O O . GLU A 1 94 ? -25.500 -9.037 20.158 1.00 88.19 94 GLU A O 1
ATOM 760 N N . GLU A 1 95 ? -24.400 -7.295 19.262 1.00 87.81 95 GLU A N 1
ATOM 761 C CA . GLU A 1 95 ? -25.058 -6.281 20.099 1.00 87.81 95 GLU A CA 1
ATOM 762 C C . GLU A 1 95 ? -26.576 -6.248 19.885 1.00 87.81 95 GLU A C 1
ATOM 764 O O . GLU A 1 95 ? -27.337 -6.202 20.851 1.00 87.81 95 GLU A O 1
ATOM 769 N N . GLU A 1 96 ? -27.044 -6.325 18.635 1.00 88.38 96 GLU A N 1
ATOM 770 C CA . GLU A 1 96 ? -28.478 -6.385 18.334 1.00 88.38 96 GLU A CA 1
ATOM 771 C C . GLU A 1 96 ? -29.135 -7.646 18.909 1.00 88.38 96 GLU A C 1
ATOM 773 O O . GLU A 1 96 ? -30.230 -7.566 19.472 1.00 88.38 96 GLU A O 1
ATOM 778 N N . ARG A 1 97 ? -28.464 -8.804 18.820 1.00 89.50 97 ARG A N 1
ATOM 779 C CA . ARG A 1 97 ? -28.939 -10.055 19.432 1.00 89.50 97 ARG A CA 1
ATOM 780 C C . ARG A 1 97 ? -29.007 -9.946 20.948 1.00 89.50 97 ARG A C 1
ATOM 782 O O . ARG A 1 97 ? -30.041 -10.280 21.518 1.00 89.50 97 ARG A O 1
ATOM 789 N N . LYS A 1 98 ? -27.948 -9.444 21.587 1.00 90.44 98 LYS A N 1
ATOM 790 C CA . LYS A 1 98 ? -27.901 -9.248 23.039 1.00 90.44 98 LYS A CA 1
ATOM 791 C C . LYS A 1 98 ? -29.016 -8.311 23.498 1.00 90.44 98 LYS A C 1
ATOM 793 O O . LYS A 1 98 ? -29.767 -8.656 24.399 1.00 90.44 98 LYS A O 1
ATOM 798 N N . ARG A 1 99 ? -29.209 -7.188 22.803 1.00 89.06 99 ARG A N 1
ATOM 799 C CA . ARG A 1 99 ? -30.260 -6.211 23.116 1.00 89.06 99 ARG A CA 1
ATOM 800 C C . ARG A 1 99 ? -31.677 -6.746 22.882 1.00 89.06 99 ARG A C 1
ATOM 802 O O . ARG A 1 99 ? -32.622 -6.249 23.494 1.00 89.06 99 ARG A O 1
ATOM 809 N N . LYS A 1 100 ? -31.862 -7.700 21.963 1.00 89.81 100 LYS A N 1
ATOM 810 C CA . LYS A 1 100 ? -33.151 -8.382 21.763 1.00 89.81 100 LYS A CA 1
ATOM 811 C C . LYS A 1 100 ? -33.421 -9.375 22.893 1.00 89.81 100 LYS A C 1
ATOM 813 O O . LYS A 1 100 ? -34.509 -9.340 23.446 1.00 89.81 100 LYS A O 1
ATOM 818 N N . LEU A 1 101 ? -32.419 -10.171 23.269 1.00 90.50 101 LEU A N 1
ATOM 819 C CA . LEU A 1 101 ? -32.504 -11.119 24.383 1.00 90.50 101 LEU A CA 1
ATOM 820 C C . LEU A 1 101 ? -32.738 -10.413 25.725 1.00 90.50 101 LEU A C 1
ATOM 822 O O . LEU A 1 101 ? -33.577 -10.852 26.499 1.00 90.50 101 LEU A O 1
ATOM 826 N N . GLU A 1 102 ? -32.048 -9.300 25.987 1.00 88.69 102 GLU A N 1
ATOM 827 C CA . GLU A 1 102 ? -32.271 -8.488 27.193 1.00 88.69 102 GLU A CA 1
ATOM 828 C C . GLU A 1 102 ? -33.704 -7.945 27.246 1.00 88.69 102 GLU A C 1
ATOM 830 O O . GLU A 1 102 ? -34.351 -8.066 28.279 1.00 88.69 102 GLU A O 1
ATOM 835 N N . ARG A 1 103 ? -34.239 -7.446 26.122 1.00 88.19 103 ARG A N 1
ATOM 836 C CA . ARG A 1 103 ? -35.633 -6.979 26.039 1.00 88.19 103 ARG A CA 1
ATOM 837 C C . ARG A 1 103 ? -36.668 -8.095 26.160 1.00 88.19 103 ARG A C 1
ATOM 839 O O . ARG A 1 103 ? -37.758 -7.847 26.656 1.00 88.19 103 ARG A O 1
ATOM 846 N N . GLU A 1 104 ? -36.378 -9.291 25.655 1.00 87.25 104 GLU A N 1
ATOM 847 C CA . GLU A 1 104 ? -37.258 -10.455 25.821 1.00 87.25 104 GLU A CA 1
ATOM 848 C C . GLU A 1 104 ? -37.279 -10.907 27.284 1.00 87.25 104 GLU A C 1
ATOM 850 O O . GLU A 1 104 ? -38.354 -11.118 27.833 1.00 87.25 104 GLU A O 1
ATOM 855 N N . LYS A 1 105 ? -36.114 -10.941 27.939 1.00 88.31 105 LYS A N 1
ATOM 856 C CA . LYS A 1 105 ? -35.989 -11.291 29.356 1.00 88.31 105 LYS A CA 1
ATOM 857 C C . LYS A 1 105 ? -36.645 -10.264 30.285 1.00 88.31 105 LYS A C 1
ATOM 859 O O . LYS A 1 105 ? -37.258 -10.647 31.269 1.00 88.31 105 LYS A O 1
ATOM 864 N N . GLU A 1 106 ? -36.529 -8.973 29.980 1.00 83.31 106 GLU A N 1
ATOM 865 C CA . GLU A 1 106 ? -37.187 -7.899 30.738 1.00 83.31 106 GLU A CA 1
ATOM 866 C C . GLU A 1 106 ? -38.717 -8.019 30.663 1.00 83.31 106 GLU A C 1
ATOM 868 O O . GLU A 1 106 ? -39.382 -7.959 31.691 1.00 83.31 106 GLU A O 1
ATOM 873 N N . LYS A 1 107 ? -39.267 -8.318 29.477 1.00 84.75 107 LYS A N 1
ATOM 874 C CA . LYS A 1 107 ? -40.705 -8.578 29.297 1.00 84.75 107 LYS A CA 1
ATOM 875 C C . LYS A 1 107 ? -41.195 -9.844 29.995 1.00 84.75 107 LYS A C 1
ATOM 877 O O . LYS A 1 107 ? -42.341 -9.889 30.422 1.00 84.75 107 LYS A O 1
ATOM 882 N N . GLU A 1 108 ? -40.366 -10.882 30.059 1.00 80.50 108 GLU A N 1
ATOM 883 C CA . GLU A 1 108 ? -40.702 -12.126 30.759 1.00 80.50 108 GLU A CA 1
ATOM 884 C C . GLU A 1 108 ? -40.759 -11.911 32.278 1.00 80.50 108 GLU A C 1
ATOM 886 O O . GLU A 1 108 ? -41.644 -12.450 32.931 1.00 80.50 108 GLU A O 1
ATOM 891 N N . ILE A 1 109 ? -39.875 -11.066 32.823 1.00 76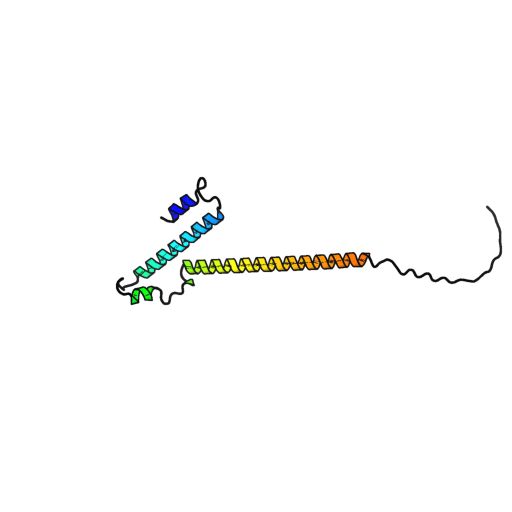.88 109 ILE A N 1
ATOM 892 C CA . ILE A 1 109 ? -39.892 -10.670 34.239 1.00 76.88 109 ILE A CA 1
ATOM 893 C C . ILE A 1 109 ? -41.121 -9.794 34.538 1.00 76.88 109 ILE A C 1
ATOM 895 O O . ILE A 1 109 ? -41.858 -10.092 35.473 1.00 76.88 109 ILE A O 1
ATOM 899 N N . GLU A 1 110 ? -41.394 -8.780 33.713 1.00 69.62 110 GLU A N 1
ATOM 900 C CA . GLU A 1 110 ? -42.549 -7.879 33.872 1.00 69.62 110 GLU A CA 1
ATOM 901 C C . GLU A 1 110 ? -43.890 -8.632 33.743 1.00 69.62 110 GLU A C 1
ATOM 903 O O . GLU A 1 110 ? -44.788 -8.458 34.559 1.00 69.62 110 GLU A O 1
ATOM 908 N N . GLY A 1 111 ? -43.999 -9.570 32.794 1.00 62.25 111 GLY A N 1
ATOM 909 C CA . GLY A 1 111 ? -45.181 -10.429 32.640 1.00 62.25 111 GLY A CA 1
ATOM 910 C C . GLY A 1 111 ? -45.343 -11.505 33.721 1.00 62.25 111 GLY A C 1
ATOM 911 O O . GLY A 1 111 ? -46.415 -12.096 33.827 1.00 62.25 111 GLY A O 1
ATOM 912 N N . SER A 1 112 ? -44.304 -11.771 34.521 1.00 59.16 112 SER A N 1
ATOM 913 C CA . SER A 1 112 ? -44.379 -12.678 35.674 1.00 59.16 112 SER A CA 1
ATOM 914 C C . SER A 1 112 ? -44.768 -11.981 36.986 1.00 59.16 112 SER A C 1
ATOM 916 O O . SER A 1 112 ? -45.211 -12.666 37.903 1.00 59.16 112 SER A O 1
ATOM 918 N N . GLU A 1 113 ? -44.673 -10.646 37.070 1.00 51.31 113 GLU A N 1
ATOM 919 C CA . GLU A 1 113 ? -45.161 -9.859 38.220 1.00 51.31 113 GLU A CA 1
ATOM 920 C C . GLU A 1 113 ? -46.656 -9.483 38.111 1.00 51.31 113 GLU A C 1
ATOM 922 O O . GLU A 1 113 ? -47.304 -9.312 39.137 1.00 51.31 113 GLU A O 1
ATOM 927 N N . GLU A 1 114 ? -47.254 -9.440 36.912 1.00 45.22 114 GLU A N 1
ATOM 928 C CA . GLU A 1 114 ? -48.712 -9.233 36.727 1.00 45.22 114 GLU A CA 1
ATOM 929 C C . GLU A 1 114 ? -49.556 -10.528 36.823 1.00 45.22 114 GLU A C 1
ATOM 931 O O . GLU A 1 114 ? -50.775 -10.490 36.674 1.00 45.22 114 GLU A O 1
ATOM 936 N N . GLY A 1 115 ? -48.934 -11.688 37.070 1.00 45.97 115 GLY A N 1
ATOM 937 C CA . GLY A 1 115 ? -49.594 -13.003 37.064 1.00 45.97 115 GLY A CA 1
ATOM 938 C C . GLY A 1 115 ? -49.846 -13.647 38.433 1.00 45.97 115 GLY A C 1
ATOM 939 O O . GLY A 1 115 ? -50.180 -14.829 38.468 1.00 45.97 115 GLY A O 1
ATOM 940 N N . SER A 1 116 ? -49.655 -12.932 39.549 1.00 44.69 116 SER A N 1
ATOM 941 C CA . SER A 1 116 ? -49.783 -13.496 40.908 1.00 44.69 116 SER A CA 1
ATOM 942 C C . SER A 1 116 ? -50.887 -12.870 41.773 1.00 44.69 116 SER A C 1
ATOM 944 O O . SER A 1 116 ? -50.767 -12.873 42.996 1.00 44.69 116 SER A O 1
ATOM 946 N N . GLU A 1 117 ? -51.957 -12.345 41.175 1.00 46.28 117 GLU A N 1
ATOM 947 C CA . GLU A 1 117 ? -53.180 -11.965 41.898 1.00 46.28 117 GLU A CA 1
ATOM 948 C C . GLU A 1 117 ? -54.409 -12.550 41.196 1.00 46.28 117 GLU A C 1
ATOM 950 O O . GLU A 1 117 ? -54.863 -12.005 40.194 1.00 46.28 117 GLU A O 1
ATOM 955 N N . ALA A 1 118 ? -54.909 -13.666 41.740 1.00 43.56 118 ALA A N 1
ATOM 956 C CA . ALA A 1 118 ? -56.307 -14.124 41.777 1.00 43.56 118 ALA A CA 1
ATOM 957 C C . ALA A 1 118 ? -56.391 -15.647 41.599 1.00 43.56 118 ALA A C 1
ATOM 959 O O . ALA A 1 118 ? -56.220 -16.146 40.494 1.00 43.56 118 ALA A O 1
ATOM 960 N N . GLU A 1 119 ? -56.643 -16.350 42.706 1.00 34.03 119 GLU A N 1
ATOM 961 C CA . GLU A 1 119 ? -57.624 -17.443 42.845 1.00 34.03 119 GLU A CA 1
ATOM 962 C C . GLU A 1 119 ? -57.523 -17.967 44.292 1.00 34.03 119 GLU A C 1
ATOM 964 O O . GLU A 1 119 ? -56.934 -19.009 44.568 1.00 34.03 119 GLU A O 1
ATOM 969 N N . ASP A 1 120 ? -58.040 -17.172 45.237 1.00 36.53 120 ASP A N 1
ATOM 970 C CA . ASP A 1 120 ? -58.468 -17.659 46.555 1.00 36.53 120 ASP A CA 1
ATOM 971 C C . ASP A 1 120 ? -60.000 -17.751 46.467 1.00 36.53 120 ASP A C 1
ATOM 973 O O . ASP A 1 120 ? -60.716 -16.770 46.677 1.00 36.53 120 ASP A O 1
ATOM 977 N N . GLU A 1 121 ? -60.494 -18.882 45.950 1.00 34.31 121 GLU A N 1
ATOM 978 C CA . GLU A 1 121 ? -61.927 -19.180 45.898 1.00 34.31 121 GLU A CA 1
ATOM 979 C C . GLU A 1 121 ? -62.376 -19.716 47.263 1.00 34.31 121 GLU A C 1
ATOM 981 O O . GLU A 1 121 ? -62.113 -20.856 47.641 1.00 34.31 121 GLU A O 1
ATOM 986 N N . GLU A 1 122 ? -63.058 -18.830 47.984 1.00 33.66 122 GLU A N 1
ATOM 987 C CA . GLU A 1 122 ? -63.893 -19.047 49.163 1.00 33.66 122 GLU A CA 1
ATOM 988 C C . GLU A 1 122 ? -64.810 -20.282 49.007 1.00 33.66 122 GLU A C 1
ATOM 990 O O . GLU A 1 122 ? -65.759 -20.265 48.217 1.00 33.66 122 GLU A O 1
ATOM 995 N N . GLU A 1 123 ? -64.583 -21.342 49.793 1.00 32.78 123 GLU A N 1
ATOM 996 C CA . GLU A 1 123 ? -65.564 -22.419 49.990 1.00 32.78 123 GLU A CA 1
ATOM 997 C C . GLU A 1 123 ? -66.406 -22.107 51.241 1.00 32.78 123 GLU A C 1
ATOM 999 O O . GLU A 1 123 ? -66.090 -22.487 52.370 1.00 32.78 123 GLU A O 1
ATOM 1004 N N . ASP A 1 124 ? -67.479 -21.350 51.009 1.00 35.41 124 ASP A N 1
ATOM 1005 C CA . ASP A 1 124 ? -68.586 -21.094 51.930 1.00 35.41 124 ASP A CA 1
ATOM 1006 C C . ASP A 1 124 ? -69.402 -22.384 52.144 1.00 35.41 124 ASP A C 1
ATOM 1008 O O . ASP A 1 124 ? -70.124 -22.840 51.254 1.00 35.41 124 ASP A O 1
ATOM 1012 N N . SER A 1 125 ? -69.283 -23.000 53.325 1.00 35.38 125 SER A N 1
ATOM 1013 C CA . SER A 1 125 ? -70.155 -24.097 53.759 1.00 35.38 125 SER A CA 1
ATOM 1014 C C . SER A 1 125 ? -70.996 -23.667 54.964 1.00 35.38 125 SER A C 1
ATOM 1016 O O . SER A 1 125 ? -70.572 -23.774 56.119 1.00 35.38 125 SER A O 1
ATOM 1018 N N . GLU A 1 126 ? -72.204 -23.183 54.682 1.00 37.28 126 GLU A 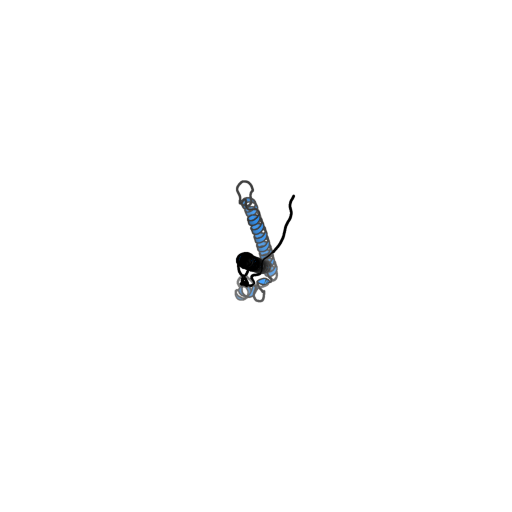N 1
ATOM 1019 C CA . GLU A 1 126 ? -73.223 -22.805 55.661 1.00 37.28 126 GLU A CA 1
ATOM 1020 C C . GLU A 1 126 ? -73.957 -24.031 56.260 1.00 37.28 126 GLU A C 1
ATOM 1022 O O . GLU A 1 126 ? -74.286 -24.993 55.565 1.00 37.28 126 GLU A O 1
ATOM 1027 N N . ALA A 1 127 ? -74.305 -23.894 57.548 1.00 38.56 127 ALA A N 1
ATOM 1028 C CA . ALA A 1 127 ? -75.383 -24.544 58.315 1.00 38.56 127 ALA A CA 1
ATOM 1029 C C . ALA A 1 127 ? -75.056 -25.754 59.224 1.00 38.56 127 ALA A C 1
ATOM 1031 O O . ALA A 1 127 ? -74.928 -26.899 58.794 1.00 38.56 127 ALA A O 1
ATOM 1032 N N . GLY A 1 128 ? -75.115 -25.503 60.543 1.00 33.81 128 GLY A N 1
ATOM 1033 C CA . GLY A 1 128 ? -75.168 -26.537 61.584 1.00 33.81 128 GLY A CA 1
ATOM 1034 C C . GLY A 1 128 ? -75.257 -26.002 63.020 1.00 33.81 128 GLY A C 1
ATOM 1035 O O . GLY A 1 128 ? -74.347 -26.207 63.810 1.00 33.81 128 GLY A O 1
ATOM 1036 N N . PHE A 1 129 ? -76.346 -25.303 63.348 1.00 35.41 129 PHE A N 1
ATOM 1037 C CA . PHE A 1 129 ? -76.734 -24.839 64.690 1.00 35.41 129 PHE A CA 1
ATOM 1038 C C . PHE A 1 129 ? -76.708 -25.941 65.773 1.00 35.41 129 PHE A C 1
ATOM 1040 O O . PHE A 1 129 ? -77.416 -26.933 65.615 1.00 35.41 129 PHE A O 1
ATOM 1047 N N . GLN A 1 130 ? -76.008 -25.711 66.899 1.00 33.16 130 GLN A N 1
ATOM 1048 C CA . GLN A 1 130 ? -76.427 -26.128 68.253 1.00 33.16 130 GLN A CA 1
ATOM 1049 C C . GLN A 1 130 ? -75.589 -25.407 69.345 1.00 33.1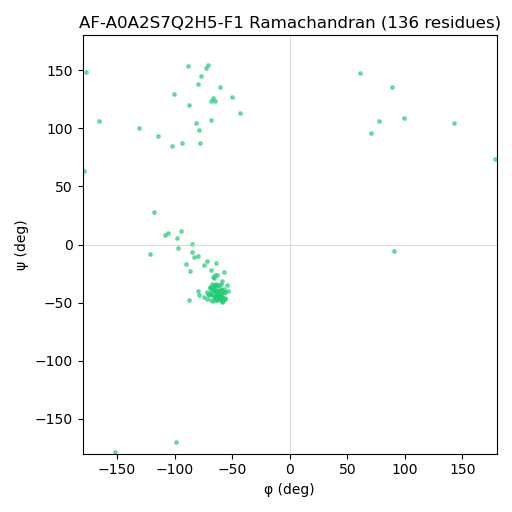6 130 GLN A C 1
ATOM 1051 O O . GLN A 1 130 ? -74.426 -25.729 69.559 1.00 33.16 130 GLN A O 1
ATOM 1056 N N . ASP A 1 131 ? -76.202 -24.442 70.034 1.00 38.88 131 ASP A N 1
ATOM 1057 C CA . ASP A 1 131 ? -75.903 -24.024 71.427 1.00 38.88 131 ASP A CA 1
ATOM 1058 C C . ASP A 1 131 ? -76.775 -24.930 72.351 1.00 38.88 131 ASP A C 1
ATOM 1060 O O . ASP A 1 131 ? -77.818 -25.374 71.836 1.00 38.88 131 ASP A O 1
ATOM 1064 N N . PRO A 1 132 ? -76.477 -25.254 73.641 1.00 49.84 132 PRO A N 1
ATOM 1065 C CA . PRO A 1 132 ? -75.976 -24.322 74.666 1.00 49.84 132 PRO A CA 1
ATOM 1066 C C . PRO A 1 132 ? -75.081 -24.879 75.807 1.00 49.84 132 PRO A C 1
ATOM 1068 O O . PRO A 1 132 ? -74.843 -26.081 75.904 1.00 49.84 132 PRO A O 1
ATOM 1071 N N . GLU A 1 133 ? -74.702 -23.959 76.712 1.00 40.78 133 GLU A N 1
ATOM 1072 C CA . GLU A 1 133 ? -74.184 -24.134 78.096 1.00 40.78 133 GLU A CA 1
ATOM 1073 C C . GLU A 1 133 ? -72.647 -24.285 78.229 1.00 40.78 133 GLU A C 1
ATOM 1075 O O . GLU A 1 133 ? -72.022 -25.001 77.458 1.00 40.78 133 GLU A O 1
ATOM 1080 N N . SER A 1 134 ? -71.913 -23.651 79.159 1.00 40.22 134 SER A N 1
ATOM 1081 C CA . SER A 1 134 ? -72.239 -23.006 80.448 1.00 40.22 134 SER A CA 1
ATOM 1082 C C . SER A 1 134 ? -70.981 -22.352 81.075 1.00 40.22 134 SER A C 1
ATOM 1084 O O . SER A 1 134 ? -69.898 -22.917 80.946 1.00 40.22 134 SER A O 1
ATOM 1086 N N . ASP A 1 135 ? -71.207 -21.250 81.804 1.00 42.28 135 ASP A N 1
ATOM 1087 C CA . ASP A 1 135 ? -70.586 -20.757 83.062 1.00 42.28 135 ASP A CA 1
ATOM 1088 C C . ASP A 1 135 ? -69.092 -20.396 83.263 1.00 42.28 135 ASP A C 1
ATOM 1090 O O . ASP A 1 135 ? -68.172 -21.049 82.777 1.00 42.28 135 ASP A O 1
ATOM 1094 N N . ASP A 1 136 ? -68.963 -19.392 84.154 1.00 45.44 136 ASP A N 1
ATOM 1095 C CA . ASP A 1 136 ? -67.857 -18.915 85.015 1.00 45.44 136 ASP A CA 1
ATOM 1096 C C . ASP A 1 136 ? -66.723 -18.079 84.383 1.00 45.44 136 ASP A C 1
ATOM 1098 O O . ASP A 1 136 ? -65.957 -18.544 83.545 1.00 45.44 136 ASP A O 1
ATOM 1102 N N . GLU A 1 137 ? -66.666 -16.759 84.617 1.00 46.47 137 GLU A N 1
ATOM 1103 C CA . GLU A 1 137 ? -66.191 -16.043 85.834 1.00 46.47 137 GLU A CA 1
ATOM 1104 C C . GLU A 1 137 ? -64.662 -16.122 86.061 1.00 46.47 137 GLU A C 1
ATOM 1106 O O . GLU A 1 137 ? -64.161 -17.081 86.636 1.00 46.47 137 GLU A O 1
ATOM 1111 N N . GLU A 1 138 ? -63.926 -15.091 85.607 1.00 41.41 138 GLU A N 1
ATOM 1112 C CA . GLU A 1 138 ? -62.992 -14.222 86.379 1.00 41.41 138 GLU A CA 1
ATOM 1113 C C . GLU A 1 138 ? -62.285 -13.194 85.471 1.00 41.41 138 GLU A C 1
ATOM 1115 O O . GLU A 1 138 ? -61.763 -13.571 84.395 1.00 41.41 138 GLU A O 1
#

Sequence (138 aa):
MLKRWLKDASNKSSGNKNSKVNSMFVLLVQKLEANAKWIEGKRSKVEFAPNNRAGVEGFLKGFEWEKTPLGAFVVGQRKQREEKAKMLEEGRREEERKRKLEREKEKEIEGSEEGSEAEDEEEDSEAGFQDPESDDEE

Solvent-accessible surface area (backbone atoms only — not comparable to full-atom values): 8507 Å² total; per-residue (Å²): 110,68,72,60,53,48,52,56,48,47,24,88,87,84,31,55,81,52,62,69,61,46,53,52,52,53,52,50,50,52,32,52,52,51,30,50,54,50,52,51,64,52,54,74,74,53,88,70,57,91,83,41,56,69,53,63,72,45,69,61,65,89,57,61,60,56,78,35,63,44,30,40,50,50,53,51,53,50,51,54,50,51,54,52,50,52,53,52,51,52,50,52,53,48,52,52,49,51,56,47,51,52,52,53,52,51,50,54,54,56,60,56,69,78,69,79,81,87,86,86,80,82,84,85,81,86,89,82,91,81,86,86,89,81,88,84,91,134

Secondary structure (DSSP, 8-state):
-HHHHHHHHT-TTTS---HHHHHHHHHHHHHHHHHHHHHHHHHTT----TT-HHHHHHTTTT--GGGSHHHHHHHHHHHHHHHHHHHHHHHHHHHHHHHHHHHHHHHHHHHHHTTSS---------------------

Mean predicted aligned error: 14.7 Å